Protein 1HCE (pdb70)

Foldseek 3Di:
DAWFFWAQPPQWTFWADDQGIATHRGDDDDQGGWDWAADVPAIWIDRDPFWTWACDPPQRTGIGGDDDAWRRGWHKAADPQKIWIDTPPCWIWAADPVPGIGIGNDDDRRRITGGDHD

Radius of gyration: 12.88 Å; Cα contacts (8 Å, |Δi|>4): 269; chains: 1; bounding box: 33×31×29 Å

Nearest PDB structures (foldseek):
  1hce-assembly1_A  TM=1.009E+00  e=5.342E-20  Dictyostelium discoideum
  8i0w-assembly1_2  TM=7.876E-01  e=1.583E-03  Homo sapiens
  3p53-assembly2_B  TM=7.648E-01  e=7.430E-03  Homo sapiens
  3llp-assembly2_B  TM=7.028E-01  e=4.920E-03  Homo sapiens
  6i0z-assembly1_A  TM=7.212E-01  e=8.236E-03  Homo sapiens

Structure (mmCIF, N/CA/C/O backbone):
data_1HCE
#
_entry.id   1HCE
#
_cell.length_a   1.000
_cell.length_b   1.000
_cell.length_c   1.000
_cell.angle_alpha   90.00
_cell.angle_beta   90.00
_cell.angle_gamma   90.00
#
_symmetry.space_group_name_H-M   'P 1'
#
loop_
_atom_site.group_PDB
_atom_site.id
_atom_site.type_symbol
_atom_site.label_atom_id
_atom_site.label_alt_id
_atom_site.label_comp_id
_atom_site.label_asym_id
_atom_site.label_entity_id
_atom_site.label_seq_id
_atom_site.pdbx_PDB_ins_code
_atom_site.Cartn_x
_atom_site.Cartn_y
_atom_site.Cartn_z
_atom_site.occupancy
_atom_site.B_iso_or_equiv
_atom_site.auth_seq_id
_atom_site.auth_comp_id
_atom_site.auth_asym_id
_atom_site.auth_atom_id
_atom_site.pdbx_PDB_model_num
ATOM 1 N N . MET A 1 1 ? -0.029 6.702 11.257 1.00 1.54 1 MET A N 1
ATOM 2 C CA . MET A 1 1 ? 0.903 7.856 11.268 1.00 1.39 1 MET A CA 1
ATOM 3 C C . MET A 1 1 ? 2.098 7.542 10.384 1.00 1.20 1 MET A C 1
ATOM 4 O O . MET A 1 1 ? 3.112 7.057 10.864 1.00 1.46 1 MET A O 1
ATOM 20 N N . GLY A 1 2 ? 2.022 7.799 9.098 1.00 0.85 2 GLY A N 1
ATOM 21 C CA . GLY A 1 2 ? 3.251 7.483 8.295 1.00 0.72 2 GLY A CA 1
ATOM 22 C C . GLY A 1 2 ? 3.411 8.439 7.148 1.00 0.55 2 GLY A C 1
ATOM 23 O O . GLY A 1 2 ? 2.462 8.898 6.578 1.00 0.53 2 GLY A O 1
ATOM 27 N N . ASN A 1 3 ? 4.628 8.745 6.833 1.00 0.52 3 ASN A N 1
ATOM 28 C CA . ASN A 1 3 ? 4.908 9.705 5.710 1.00 0.47 3 ASN A CA 1
ATOM 29 C C . ASN A 1 3 ? 6.091 9.253 4.904 1.00 0.43 3 ASN A C 1
ATOM 30 O O . ASN A 1 3 ? 7.074 9.949 4.694 1.00 0.49 3 ASN A O 1
ATOM 41 N N . ARG A 1 4 ? 5.981 8.093 4.469 1.00 0.41 4 ARG A N 1
ATOM 42 C CA . ARG A 1 4 ? 7.079 7.504 3.652 1.00 0.47 4 ARG A CA 1
ATOM 43 C C . ARG A 1 4 ? 6.676 6.309 2.781 1.00 0.46 4 ARG A C 1
ATOM 44 O O . ARG A 1 4 ? 6.256 6.501 1.654 1.00 0.53 4 ARG A O 1
ATOM 65 N N . ALA A 1 5 ? 6.856 5.080 3.232 1.00 0.40 5 ALA A N 1
ATOM 66 C CA . ALA A 1 5 ? 6.530 3.945 2.289 1.00 0.40 5 ALA A CA 1
ATOM 67 C C . ALA A 1 5 ? 6.319 2.648 3.062 1.00 0.39 5 ALA A C 1
ATOM 68 O O . ALA A 1 5 ? 6.548 2.574 4.262 1.00 0.42 5 ALA A O 1
ATOM 75 N N . PHE A 1 6 ? 5.893 1.623 2.367 1.00 0.37 6 PHE A N 1
ATOM 76 C CA . PHE A 1 6 ? 5.654 0.309 3.009 1.00 0.35 6 PHE A CA 1
ATOM 77 C C . PHE A 1 6 ? 6.624 -0.718 2.476 1.00 0.33 6 PHE A C 1
ATOM 78 O O . PHE A 1 6 ? 6.693 -0.945 1.279 1.00 0.33 6 PHE A O 1
ATOM 95 N N . LYS A 1 7 ? 7.389 -1.347 3.363 1.00 0.35 7 LYS A N 1
ATOM 96 C CA . LYS A 1 7 ? 8.378 -2.359 2.867 1.00 0.34 7 LYS A CA 1
ATOM 97 C C . LYS A 1 7 ? 7.679 -3.647 2.584 1.00 0.29 7 LYS A C 1
ATOM 98 O O . LYS A 1 7 ? 6.993 -4.201 3.424 1.00 0.27 7 LYS A O 1
ATOM 117 N N . SER A 1 8 ? 7.916 -4.160 1.445 1.00 0.34 8 SER A N 1
ATOM 118 C CA . SER A 1 8 ? 7.355 -5.433 1.095 1.00 0.44 8 SER A CA 1
ATOM 119 C C . SER A 1 8 ? 8.519 -6.397 1.015 1.00 0.49 8 SER A C 1
ATOM 120 O O . SER A 1 8 ? 8.856 -6.891 -0.051 1.00 0.65 8 SER A O 1
ATOM 128 N N . HIS A 1 9 ? 9.13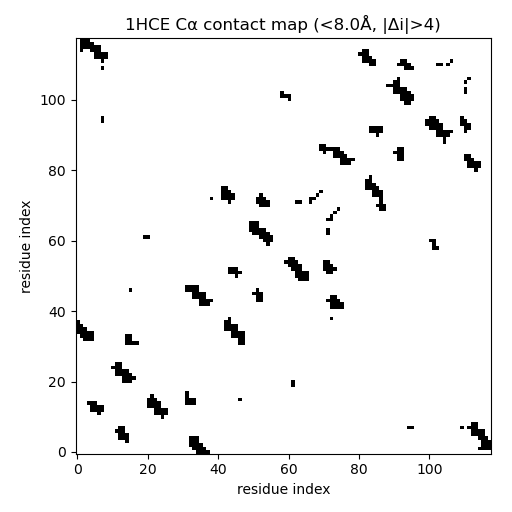8 -6.676 2.140 1.00 0.51 9 HIS A N 1
ATOM 129 C CA . HIS A 1 9 ? 10.271 -7.623 2.135 1.00 0.62 9 HIS A CA 1
ATOM 130 C C . HIS A 1 9 ? 11.442 -7.146 1.279 1.00 0.76 9 HIS A C 1
ATOM 131 O O . HIS A 1 9 ? 11.379 -6.158 0.511 1.00 0.62 9 HIS A O 1
ATOM 145 N N . HIS A 1 10 ? 12.463 -7.975 1.317 1.00 1.26 10 HIS A N 1
ATOM 146 C CA . HIS A 1 10 ? 13.646 -7.830 0.430 1.00 1.80 10 HIS A CA 1
ATOM 147 C C . HIS A 1 10 ? 14.389 -6.500 0.571 1.00 1.03 10 HIS A C 1
ATOM 148 O O . HIS A 1 10 ? 15.600 -6.452 0.445 1.00 1.37 10 HIS A O 1
ATOM 162 N N . GLY A 1 11 ? 13.691 -5.440 0.794 1.00 0.64 11 GLY A N 1
ATOM 163 C CA . GLY A 1 11 ? 14.335 -4.128 0.892 1.00 1.34 11 GLY A CA 1
ATOM 164 C C . GLY A 1 11 ? 13.615 -3.107 -0.009 1.00 1.13 11 GLY A C 1
ATOM 165 O O . GLY A 1 11 ? 14.054 -1.972 -0.075 1.00 1.53 11 GLY A O 1
ATOM 169 N N . HIS A 1 12 ? 12.496 -3.441 -0.681 1.00 0.57 12 HIS A N 1
ATOM 170 C CA . HIS A 1 12 ? 11.828 -2.371 -1.490 1.00 0.43 12 HIS A CA 1
ATOM 171 C C . HIS A 1 12 ? 10.509 -2.052 -0.811 1.00 0.31 12 HIS A C 1
ATOM 172 O O . HIS A 1 12 ? 9.898 -2.906 -0.191 1.00 0.32 12 HIS A O 1
ATOM 186 N N . PHE A 1 13 ? 10.065 -0.827 -0.921 1.00 0.29 13 PHE A N 1
ATOM 187 C CA . PHE A 1 13 ? 8.794 -0.443 -0.287 1.00 0.29 13 PHE A CA 1
ATOM 188 C C . PHE A 1 13 ? 7.833 0.187 -1.350 1.00 0.32 13 PHE A C 1
ATOM 189 O O . PHE A 1 13 ? 8.282 0.998 -2.165 1.00 0.35 13 PHE A O 1
ATOM 206 N N . LEU A 1 14 ? 6.509 -0.150 -1.346 1.00 0.34 14 LEU A N 1
ATOM 207 C CA . LEU A 1 14 ? 5.570 0.452 -2.297 1.00 0.37 14 LEU A CA 1
ATOM 208 C C . LEU A 1 14 ? 5.757 1.966 -2.214 1.00 0.35 14 LEU A C 1
ATOM 209 O O . LEU A 1 14 ? 5.718 2.521 -1.119 1.00 0.38 14 LEU A O 1
ATOM 225 N N . SER A 1 15 ? 5.914 2.649 -3.297 1.00 0.47 15 SER A N 1
ATOM 226 C CA . SER A 1 15 ? 6.032 4.103 -3.222 1.00 0.53 15 SER A CA 1
ATOM 227 C C . SER A 1 15 ? 5.187 4.585 -4.393 1.00 0.71 15 SER A C 1
ATOM 228 O O . SER A 1 15 ? 4.646 3.780 -5.145 1.00 0.81 15 SER A O 1
ATOM 236 N N . ALA A 1 16 ? 5.117 5.836 -4.630 1.00 0.82 16 ALA A N 1
ATOM 237 C CA . ALA A 1 16 ? 4.355 6.274 -5.818 1.00 1.04 16 ALA A CA 1
ATOM 238 C C . ALA A 1 16 ? 5.428 6.780 -6.795 1.00 1.13 16 ALA A C 1
ATOM 239 O O . ALA A 1 16 ? 6.592 6.851 -6.425 1.00 1.21 16 ALA A O 1
ATOM 246 N N . GLU A 1 17 ? 5.115 7.089 -8.024 1.00 1.25 17 GLU A N 1
ATOM 247 C CA . GLU A 1 17 ? 6.200 7.582 -8.938 1.00 1.42 17 GLU A CA 1
ATOM 248 C C . GLU A 1 17 ? 5.546 8.056 -10.261 1.00 1.64 17 GLU A C 1
ATOM 249 O O . GLU A 1 17 ? 4.834 7.290 -10.894 1.00 1.63 17 GLU A O 1
ATOM 261 N N . GLY A 1 18 ? 5.753 9.299 -10.695 1.00 1.93 18 GLY A N 1
ATOM 262 C CA . GLY A 1 18 ? 5.100 9.755 -11.993 1.00 2.21 18 GLY A CA 1
ATOM 263 C C . GLY A 1 18 ? 3.584 9.562 -11.891 1.00 2.17 18 GLY A C 1
ATOM 264 O O . GLY A 1 18 ? 2.954 10.039 -10.965 1.00 2.26 18 GLY A O 1
ATOM 268 N N . GLU A 1 19 ? 3.003 8.85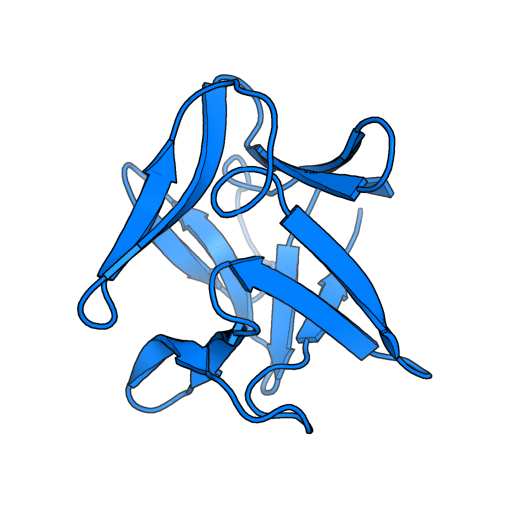9 -12.832 1.00 2.31 19 GLU A N 1
ATOM 269 C CA . GLU A 1 19 ? 1.525 8.614 -12.797 1.00 2.47 19 GLU A CA 1
ATOM 270 C C . GLU A 1 19 ? 1.245 7.143 -12.457 1.00 2.10 19 GLU A C 1
ATOM 271 O O . GLU A 1 19 ? 0.322 6.539 -12.987 1.00 2.32 19 GLU A O 1
ATOM 283 N N . ALA A 1 20 ? 2.026 6.549 -11.583 1.00 1.69 20 ALA A N 1
ATOM 284 C CA . ALA A 1 20 ? 1.778 5.116 -11.247 1.00 1.52 20 ALA A CA 1
ATOM 285 C C . ALA A 1 20 ? 2.467 4.708 -9.941 1.00 1.36 20 ALA A C 1
ATOM 286 O O . ALA A 1 20 ? 3.363 5.379 -9.434 1.00 1.34 20 ALA A O 1
ATOM 293 N N . VAL A 1 21 ? 2.035 3.583 -9.414 1.00 1.28 21 VAL A N 1
ATOM 294 C CA . VAL A 1 21 ? 2.614 3.034 -8.157 1.00 1.12 21 VAL A CA 1
ATOM 295 C C . VAL A 1 21 ? 3.814 2.142 -8.501 1.00 0.94 21 VAL A C 1
ATOM 296 O O . VAL A 1 21 ? 3.768 1.369 -9.441 1.00 0.95 21 VAL A O 1
ATOM 309 N N . LYS A 1 22 ? 4.874 2.233 -7.735 1.00 0.85 22 LYS A N 1
ATOM 310 C CA . LYS A 1 22 ? 6.082 1.387 -7.981 1.00 0.74 22 LYS A CA 1
ATOM 311 C C . LYS A 1 22 ? 6.628 0.921 -6.622 1.00 0.63 22 LYS A C 1
ATOM 312 O O . LYS A 1 22 ? 6.008 1.108 -5.590 1.00 0.67 22 LYS A O 1
ATOM 331 N N . THR A 1 23 ? 7.806 0.359 -6.623 1.00 0.55 23 THR A N 1
ATOM 332 C CA . THR A 1 23 ? 8.465 -0.091 -5.362 1.00 0.49 23 THR A CA 1
ATOM 333 C C . THR A 1 23 ? 9.917 0.347 -5.428 1.00 0.54 23 THR A C 1
ATOM 334 O O . THR A 1 23 ? 10.620 0.050 -6.380 1.00 0.73 23 THR A O 1
ATOM 345 N N . HIS A 1 24 ? 10.378 1.046 -4.435 1.00 0.44 24 HIS A N 1
ATOM 346 C CA . HIS A 1 24 ? 11.811 1.492 -4.469 1.00 0.52 24 HIS A CA 1
ATOM 347 C C . HIS A 1 24 ? 12.472 1.130 -3.145 1.00 0.50 24 HIS A C 1
ATOM 348 O O . HIS A 1 24 ? 11.832 0.621 -2.246 1.00 0.58 24 HIS A O 1
ATOM 362 N N . HIS A 1 25 ? 13.731 1.447 -2.989 1.00 0.65 25 HIS A N 1
ATOM 363 C CA . HIS A 1 25 ? 14.392 1.204 -1.676 1.00 0.69 25 HIS A CA 1
ATOM 364 C C . HIS A 1 25 ? 13.891 2.393 -0.811 1.00 1.06 25 HIS A C 1
ATOM 365 O O . HIS A 1 25 ? 12.745 2.460 -0.411 1.00 2.05 25 HIS A O 1
ATOM 379 N N . GLY A 1 26 ? 14.734 3.387 -0.676 1.00 1.04 26 GLY A N 1
ATOM 380 C CA . GLY A 1 26 ? 14.416 4.689 -0.007 1.00 1.43 26 GLY A CA 1
ATOM 381 C C . GLY A 1 26 ? 15.127 5.629 -0.966 1.00 1.60 26 GLY A C 1
ATOM 382 O O . GLY A 1 26 ? 14.644 5.896 -2.045 1.00 2.38 26 GLY A O 1
ATOM 386 N N . HIS A 1 27 ? 16.351 5.944 -0.662 1.00 1.82 27 HIS A N 1
ATOM 387 C CA . HIS A 1 27 ? 17.219 6.645 -1.642 1.00 2.52 27 HIS A CA 1
ATOM 388 C C . HIS A 1 27 ? 17.021 8.147 -1.930 1.00 2.31 27 HIS A C 1
ATOM 389 O O . HIS A 1 27 ? 16.959 8.979 -1.045 1.00 2.64 27 HIS A O 1
ATOM 403 N N . HIS A 1 28 ? 17.069 8.467 -3.221 1.00 2.43 28 HIS A N 1
ATOM 404 C CA . HIS A 1 28 ? 17.071 9.817 -3.710 1.00 2.61 28 HIS A CA 1
ATOM 405 C C . HIS A 1 28 ? 15.732 10.344 -3.825 1.00 2.28 28 HIS A C 1
ATOM 406 O O . HIS A 1 28 ? 14.718 9.666 -3.848 1.00 2.51 28 HIS A O 1
ATOM 420 N N . ASP A 1 29 ? 15.780 11.567 -4.022 1.00 2.34 29 ASP A N 1
ATOM 421 C CA . ASP A 1 29 ? 14.632 12.315 -4.286 1.00 2.41 29 ASP A CA 1
ATOM 422 C C . ASP A 1 29 ? 13.545 12.219 -3.247 1.00 2.13 29 ASP A C 1
ATOM 423 O O . ASP A 1 29 ? 13.646 12.860 -2.205 1.00 2.75 29 ASP A O 1
ATOM 432 N N . HIS A 1 30 ? 12.395 11.723 -3.649 1.00 1.96 30 HIS A N 1
ATOM 433 C CA . HIS A 1 30 ? 11.270 12.063 -2.820 1.00 2.34 30 HIS A CA 1
ATOM 434 C C . HIS A 1 30 ? 9.886 11.847 -3.455 1.00 1.98 30 HIS A C 1
ATOM 435 O O . HIS A 1 30 ? 9.708 11.240 -4.481 1.00 2.39 30 HIS A O 1
ATOM 449 N N . HIS A 1 31 ? 9.102 12.827 -2.986 1.00 1.97 31 HIS A N 1
ATOM 450 C CA . HIS A 1 31 ? 7.892 13.343 -3.636 1.00 2.17 31 HIS A CA 1
ATOM 451 C C . HIS A 1 31 ? 6.896 12.439 -4.182 1.00 1.87 31 HIS A C 1
ATOM 452 O O . HIS A 1 31 ? 6.136 12.794 -5.081 1.00 2.62 31 HIS A O 1
ATOM 466 N N . THR A 1 32 ? 6.847 11.342 -3.660 1.00 1.42 32 THR A N 1
ATOM 467 C CA . THR A 1 32 ? 5.860 10.402 -4.096 1.00 1.43 32 THR A CA 1
ATOM 468 C C . THR A 1 32 ? 5.821 9.390 -3.011 1.00 1.18 32 THR A C 1
ATOM 469 O O . THR A 1 32 ? 5.681 8.188 -3.211 1.00 1.52 32 THR A O 1
ATOM 480 N N . HIS A 1 33 ? 5.953 9.939 -1.816 1.00 0.96 33 HIS A N 1
ATOM 481 C CA . HIS A 1 33 ? 5.952 9.205 -0.596 1.00 0.88 33 HIS A CA 1
ATOM 482 C C . HIS A 1 33 ? 4.521 8.875 -0.261 1.00 0.71 33 HIS A C 1
ATOM 483 O O . HIS A 1 33 ? 3.634 9.066 -1.072 1.00 0.82 33 HIS A O 1
ATOM 497 N N . PHE A 1 34 ? 4.289 8.285 0.847 1.00 0.54 34 PHE A N 1
ATOM 498 C CA . PHE A 1 34 ? 2.956 7.823 1.101 1.00 0.47 34 PHE A CA 1
ATOM 499 C C . PHE A 1 34 ? 2.630 8.062 2.577 1.00 0.37 34 PHE A C 1
ATOM 500 O O . PHE A 1 34 ? 3.427 7.863 3.488 1.00 0.38 34 PHE A O 1
ATOM 517 N N . HIS A 1 35 ? 1.469 8.555 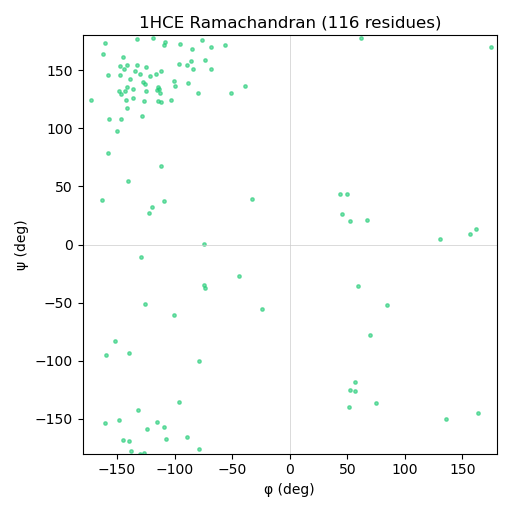2.760 1.00 0.46 35 HIS A N 1
ATOM 518 C CA . HIS A 1 35 ? 0.984 8.964 4.143 1.00 0.51 35 HIS A CA 1
ATOM 519 C C . HIS A 1 35 ? -0.153 8.077 4.625 1.00 0.50 35 HIS A C 1
ATOM 520 O O . HIS A 1 35 ? -1.174 7.927 3.958 1.00 0.60 35 HIS A O 1
ATOM 534 N N . VAL A 1 36 ? 0.018 7.584 5.864 1.00 0.44 36 VAL A N 1
ATOM 535 C CA . VAL A 1 36 ? -1.050 6.776 6.532 1.00 0.46 36 VAL A CA 1
ATOM 536 C C . VAL A 1 36 ? -1.683 7.728 7.421 1.00 0.54 36 VAL A C 1
ATOM 537 O O . VAL A 1 36 ? -0.984 8.515 8.088 1.00 0.65 36 VAL A O 1
ATOM 550 N N . GLU A 1 37 ? -2.990 7.659 7.526 1.00 0.57 37 GLU A N 1
ATOM 551 C CA . GLU A 1 37 ? -3.692 8.555 8.477 1.00 0.77 37 GLU A CA 1
ATOM 552 C C . GLU A 1 37 ? -5.074 7.910 8.809 1.00 0.66 37 GLU A C 1
ATOM 553 O O . GLU A 1 37 ? -5.626 7.217 7.975 1.00 0.55 37 GLU A O 1
ATOM 565 N N . ASN A 1 38 ? -5.611 8.045 10.032 1.00 0.75 38 ASN A N 1
ATOM 566 C CA . ASN A 1 38 ? -6.891 7.361 10.375 1.00 0.68 38 ASN A CA 1
ATOM 567 C C . ASN A 1 38 ? -8.117 8.009 9.730 1.00 0.67 38 ASN A C 1
ATOM 568 O O . ASN A 1 38 ? -8.121 9.169 9.372 1.00 0.78 38 ASN A O 1
ATOM 579 N N . HIS A 1 39 ? -9.171 7.228 9.633 1.00 0.58 39 HIS A N 1
ATOM 580 C CA . HIS A 1 39 ? -10.461 7.688 9.050 1.00 0.63 39 HIS A CA 1
ATOM 581 C C . HIS A 1 39 ? -11.614 6.910 9.716 1.00 0.62 39 HIS A C 1
ATOM 582 O O . HIS A 1 39 ? -11.910 5.781 9.363 1.00 0.61 39 HIS A O 1
ATOM 596 N N . GLY A 1 40 ? -12.239 7.519 10.701 1.00 0.84 40 GLY A N 1
ATOM 597 C CA . GLY A 1 40 ? -13.360 6.860 11.448 1.00 0.94 40 GLY A CA 1
ATOM 598 C C . GLY A 1 40 ? -12.925 5.471 11.954 1.00 1.07 40 GLY A C 1
ATOM 599 O O . GLY A 1 40 ? -11.930 5.324 12.650 1.00 1.98 40 GLY A O 1
ATOM 603 N N . GLY A 1 41 ? -13.694 4.456 11.608 1.00 0.89 41 GLY A N 1
ATOM 604 C CA . GLY A 1 41 ? -13.394 3.045 12.038 1.00 1.18 41 GLY A CA 1
ATOM 605 C C . GLY A 1 41 ? -12.200 2.399 11.278 1.00 0.92 41 GLY A C 1
ATOM 606 O O . GLY A 1 41 ? -11.891 1.253 11.530 1.00 0.98 41 GLY A O 1
ATOM 610 N N . LYS A 1 42 ? -11.528 3.081 10.346 1.00 0.71 42 LYS A N 1
ATOM 611 C CA . LYS A 1 42 ? -10.441 2.471 9.619 1.00 0.50 42 LYS A CA 1
ATOM 612 C C . LYS A 1 42 ? -9.343 3.508 9.329 1.00 0.47 42 LYS A C 1
ATOM 613 O O . LYS A 1 42 ? -9.317 4.602 9.886 1.00 0.60 42 LYS A O 1
ATOM 632 N N . VAL A 1 43 ? -8.440 3.130 8.481 1.00 0.36 43 VAL A N 1
ATOM 633 C CA . VAL A 1 43 ? -7.297 4.004 8.111 1.00 0.38 43 VAL A CA 1
ATOM 634 C C . VAL A 1 43 ? -7.245 4.199 6.622 1.00 0.38 43 VAL A C 1
ATOM 635 O O . VAL A 1 43 ? -7.601 3.364 5.808 1.00 0.48 43 VAL A O 1
ATOM 648 N N . ALA A 1 44 ? -6.722 5.274 6.290 1.00 0.40 44 ALA A N 1
ATOM 649 C CA . ALA A 1 44 ? -6.550 5.630 4.852 1.00 0.43 44 ALA A CA 1
ATOM 650 C C . ALA A 1 44 ? -5.063 5.757 4.428 1.00 0.45 44 ALA A C 1
ATOM 651 O O . ALA A 1 44 ? -4.210 6.267 5.159 1.00 0.48 44 ALA A O 1
ATOM 658 N N . LEU A 1 45 ? -4.845 5.375 3.165 1.00 0.47 45 LEU A N 1
ATOM 659 C CA . LEU A 1 45 ? -3.548 5.496 2.424 1.00 0.54 45 LEU A CA 1
ATOM 660 C C . LEU A 1 45 ? -3.791 6.684 1.519 1.00 0.58 45 LEU A C 1
ATOM 661 O O . LEU A 1 45 ? -4.805 6.791 0.861 1.00 0.71 45 LEU A O 1
ATOM 677 N N . LYS A 1 46 ? -2.947 7.636 1.617 1.00 0.56 46 LYS A N 1
ATOM 678 C CA . LYS A 1 46 ? -3.103 8.917 0.922 1.00 0.71 46 LYS A CA 1
ATOM 679 C C . LYS A 1 46 ? -1.806 9.506 0.377 1.00 0.66 46 LYS A C 1
ATOM 680 O O . LYS A 1 46 ? -0.971 9.918 1.171 1.00 0.99 46 LYS A O 1
ATOM 699 N N . THR A 1 47 ? -1.631 9.687 -0.917 1.00 0.86 47 THR A N 1
ATOM 700 C CA . THR A 1 47 ? -0.403 10.432 -1.291 1.00 1.35 47 THR A CA 1
ATOM 701 C C . THR A 1 47 ? -0.766 11.908 -1.179 1.00 1.81 47 THR A C 1
ATOM 702 O O . THR A 1 47 ? -1.906 12.310 -1.294 1.00 2.32 47 THR A O 1
ATOM 713 N N . HIS A 1 48 ? 0.229 12.649 -0.892 1.00 2.25 48 HIS A N 1
ATOM 714 C CA . HIS A 1 48 ? 0.189 14.139 -0.657 1.00 2.89 48 HIS A CA 1
ATOM 715 C C . HIS A 1 48 ? -0.874 15.026 -1.475 1.00 3.08 48 HIS A C 1
ATOM 716 O O . HIS A 1 48 ? -0.566 16.139 -1.775 1.00 3.58 48 HIS A O 1
ATOM 730 N N . CYS A 1 49 ? -2.139 14.665 -1.754 1.00 3.08 49 CYS A N 1
ATOM 731 C CA . CYS A 1 49 ? -3.052 15.715 -2.440 1.00 3.44 49 CYS A CA 1
ATOM 732 C C . CYS A 1 49 ? -4.246 15.194 -3.236 1.00 2.99 49 CYS A C 1
ATOM 733 O O . CYS A 1 49 ? -4.885 15.984 -3.916 1.00 3.30 49 CYS A O 1
ATOM 741 N N . GLY A 1 50 ? -4.601 13.960 -3.211 1.00 2.64 50 GLY A N 1
ATOM 742 C CA . GLY A 1 50 ? -5.796 13.616 -4.047 1.00 2.67 50 GLY A CA 1
ATOM 743 C C . GLY A 1 50 ? -5.886 12.161 -4.322 1.00 1.81 50 GLY A C 1
ATOM 744 O O . GLY A 1 50 ? -6.559 11.775 -5.265 1.00 2.32 50 GLY A O 1
ATOM 748 N N . LYS A 1 51 ? -5.143 11.344 -3.649 1.00 0.95 51 LYS A N 1
ATOM 749 C CA . LYS A 1 51 ? -5.141 10.007 -4.117 1.00 0.81 51 LYS A CA 1
ATOM 750 C C . LYS A 1 51 ? -5.083 8.996 -2.947 1.00 0.59 51 LYS A C 1
ATOM 751 O O . LYS A 1 51 ? -4.340 9.145 -1.997 1.00 0.90 51 LYS A O 1
ATOM 770 N N . TYR A 1 52 ? -5.968 8.010 -3.016 1.00 0.49 52 TYR A N 1
ATOM 771 C CA . TYR A 1 52 ? -6.148 6.961 -1.937 1.00 0.36 52 TYR A CA 1
ATOM 772 C C . TYR A 1 52 ? -5.997 5.551 -2.544 1.00 0.27 52 TYR A C 1
ATOM 773 O O . TYR A 1 52 ? -6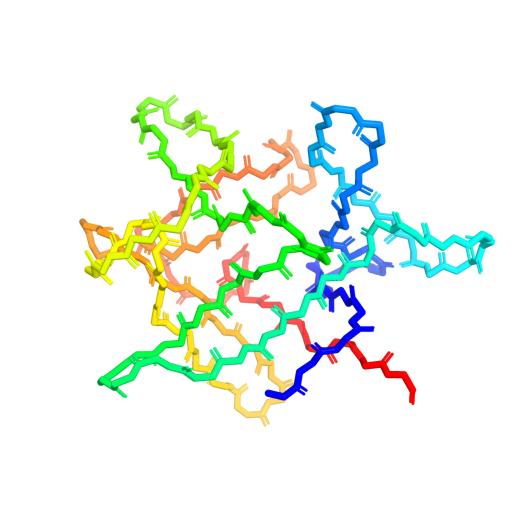.581 5.278 -3.580 1.00 0.29 52 TYR A O 1
ATOM 791 N N . LEU A 1 53 ? -5.213 4.662 -1.931 1.00 0.25 53 LEU A N 1
ATOM 792 C CA . LEU A 1 53 ? -5.065 3.281 -2.506 1.00 0.22 53 LEU A CA 1
ATOM 793 C C . LEU A 1 53 ? -6.372 2.790 -3.033 1.00 0.24 53 LEU A C 1
ATOM 794 O O . LEU A 1 53 ? -7.404 2.967 -2.411 1.00 0.25 53 LEU A O 1
ATOM 810 N N . SER A 1 54 ? -6.369 2.190 -4.185 1.00 0.27 54 SER A N 1
ATOM 811 C CA . SER A 1 54 ? -7.639 1.702 -4.738 1.00 0.33 54 SER A CA 1
ATOM 812 C C . SER A 1 54 ? -7.387 0.403 -5.466 1.00 0.39 54 SER A C 1
ATOM 813 O O . SER A 1 54 ? -6.312 0.166 -6.003 1.00 0.41 54 SER A O 1
ATOM 821 N N . ILE A 1 55 ? -8.371 -0.436 -5.506 1.00 0.45 55 ILE A N 1
ATOM 822 C CA . ILE A 1 55 ? -8.203 -1.713 -6.207 1.00 0.55 55 ILE A CA 1
ATOM 823 C C . ILE A 1 55 ? -9.344 -1.880 -7.197 1.00 0.74 55 ILE A C 1
ATOM 824 O O . ILE A 1 55 ? -10.491 -1.610 -6.882 1.00 0.90 55 ILE A O 1
ATOM 840 N N . GLY A 1 56 ? -9.060 -2.386 -8.360 1.00 0.80 56 GLY A N 1
ATOM 841 C CA . GLY A 1 56 ? -10.143 -2.654 -9.325 1.00 0.99 56 GLY A CA 1
ATOM 842 C C . GLY A 1 56 ? -10.450 -4.161 -9.107 1.00 1.05 56 GLY A C 1
ATOM 843 O O . GLY A 1 56 ? -10.470 -4.592 -7.964 1.00 1.50 56 GLY A O 1
ATOM 847 N N . ASP A 1 57 ? -10.626 -4.996 -10.111 1.00 1.59 57 ASP A N 1
ATOM 848 C CA . ASP A 1 57 ? -10.827 -6.444 -9.835 1.00 1.63 57 ASP A CA 1
ATOM 849 C C . ASP A 1 57 ? -9.741 -7.125 -10.645 1.00 1.63 57 ASP A C 1
ATOM 850 O O . ASP A 1 57 ? -8.796 -6.474 -11.080 1.00 1.57 57 ASP A O 1
ATOM 859 N N . HIS A 1 58 ? -9.896 -8.379 -10.949 1.00 1.88 58 HIS A N 1
ATOM 860 C CA . HIS A 1 58 ? -8.918 -9.018 -11.866 1.00 2.12 58 HIS A CA 1
ATOM 861 C C . HIS A 1 58 ? -7.450 -8.645 -11.538 1.00 1.92 58 HIS A C 1
ATOM 862 O O . HIS A 1 58 ? -6.677 -8.358 -12.436 1.00 2.50 58 HIS A O 1
ATOM 876 N N . LYS A 1 59 ? -7.055 -8.642 -10.287 1.00 1.63 59 LYS A N 1
ATOM 877 C CA . LYS A 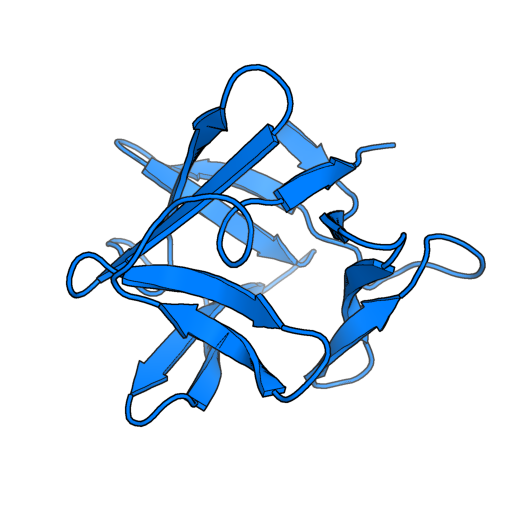1 59 ? -5.635 -8.283 -9.931 1.00 1.46 59 LYS A CA 1
ATOM 878 C C . LYS A 1 59 ? -5.209 -6.969 -10.605 1.00 1.23 59 LYS A C 1
ATOM 879 O O . LYS A 1 59 ? -4.094 -6.835 -11.088 1.00 1.22 59 LYS A O 1
ATOM 898 N N . GLN A 1 60 ? -6.063 -5.986 -10.595 1.00 1.13 60 GLN A N 1
ATOM 899 C CA . GLN A 1 60 ? -5.693 -4.670 -11.177 1.00 1.01 60 GLN A CA 1
ATOM 900 C C . GLN A 1 60 ? -5.690 -3.724 -10.038 1.00 0.83 60 GLN A C 1
ATOM 901 O O . GLN A 1 60 ? -6.545 -3.758 -9.165 1.00 0.82 60 GLN A O 1
ATOM 915 N N . VAL A 1 61 ? -4.674 -2.964 -9.971 1.00 0.76 61 VAL A N 1
ATOM 916 C CA . VAL A 1 61 ? -4.535 -2.118 -8.801 1.00 0.63 61 VAL A CA 1
ATOM 917 C C . VAL A 1 61 ? -4.110 -0.697 -9.148 1.00 0.59 61 VAL A C 1
ATOM 918 O O . VAL A 1 61 ? -3.262 -0.454 -9.997 1.00 0.68 61 VAL A O 1
ATOM 931 N N . TYR A 1 62 ? -4.800 0.248 -8.528 1.00 0.50 62 TYR A N 1
ATOM 932 C CA . TYR A 1 62 ? -4.555 1.699 -8.841 1.00 0.54 62 TYR A CA 1
ATOM 933 C C . TYR A 1 62 ? -4.788 2.603 -7.613 1.00 0.46 62 TYR A C 1
ATOM 934 O O . TYR A 1 62 ? -4.566 2.207 -6.480 1.00 0.44 62 TYR A O 1
ATOM 952 N N . LEU A 1 63 ? -5.182 3.840 -7.854 1.00 0.46 63 LEU A N 1
ATOM 953 C CA . LEU A 1 63 ? -5.395 4.831 -6.747 1.00 0.44 63 LEU A CA 1
ATOM 954 C C . LEU A 1 63 ? -6.551 5.790 -7.115 1.00 0.51 63 LEU A C 1
ATOM 955 O O . LEU A 1 63 ? -6.590 6.343 -8.201 1.00 0.68 63 LEU A O 1
ATOM 971 N N . SER A 1 64 ? -7.510 5.959 -6.223 1.00 0.48 64 SER A N 1
ATOM 972 C CA . SER A 1 64 ? -8.693 6.837 -6.510 1.00 0.60 64 SER A CA 1
ATOM 973 C C . SER A 1 64 ? -8.649 8.153 -5.713 1.00 0.63 64 SER A C 1
ATOM 974 O O . SER A 1 64 ? -7.642 8.535 -5.150 1.00 0.67 64 SER A O 1
ATOM 982 N N . HIS A 1 65 ? -9.764 8.848 -5.707 1.00 0.79 65 HIS A N 1
ATOM 983 C CA . HIS A 1 65 ? -9.884 10.165 -5.014 1.00 0.88 65 HIS A CA 1
ATOM 984 C C . HIS A 1 65 ? -10.324 10.001 -3.551 1.00 0.94 65 HIS A C 1
ATOM 985 O O . HIS A 1 65 ? -10.325 8.921 -2.985 1.00 0.98 65 HIS A O 1
ATOM 999 N N . HIS A 1 66 ? -10.738 11.104 -2.974 1.00 1.23 66 HIS A N 1
ATOM 1000 C CA . HIS A 1 66 ? -11.253 11.131 -1.576 1.00 1.38 66 HIS A CA 1
ATOM 1001 C C . HIS A 1 66 ? -12.581 10.373 -1.557 1.00 1.15 66 HIS A C 1
ATOM 1002 O O . HIS A 1 66 ? -13.273 10.296 -2.559 1.00 1.28 66 HIS A O 1
ATOM 1016 N N . LEU A 1 67 ? -12.917 9.782 -0.439 1.00 1.15 67 LEU A N 1
ATOM 1017 C CA . LEU A 1 67 ? -14.156 8.982 -0.338 1.00 1.14 67 LEU A CA 1
ATOM 1018 C C . LEU A 1 67 ? -14.244 8.290 1.029 1.00 1.42 67 LEU A C 1
ATOM 1019 O O . LEU A 1 67 ? -13.290 8.260 1.790 1.00 2.07 67 LEU A O 1
ATOM 1035 N N . HIS A 1 68 ? -15.385 7.710 1.321 1.00 1.49 68 HIS A N 1
ATOM 1036 C CA . HIS A 1 68 ? -15.573 6.984 2.600 1.00 1.82 68 HIS A CA 1
ATOM 1037 C C . HIS A 1 68 ? -15.952 5.541 2.299 1.00 1.56 68 HIS A C 1
ATOM 1038 O O . HIS A 1 68 ? -16.650 5.249 1.340 1.00 2.01 68 HIS A O 1
ATOM 1052 N N . GLY A 1 69 ? -15.489 4.645 3.113 1.00 1.25 69 GLY A N 1
ATOM 1053 C CA . GLY A 1 69 ? -15.779 3.238 2.921 1.00 1.03 69 GLY A CA 1
ATOM 1054 C C . GLY A 1 69 ? -14.513 2.444 3.113 1.00 0.98 69 GLY A C 1
ATOM 1055 O O . GLY A 1 69 ? -13.611 2.826 3.845 1.00 1.70 69 GLY A O 1
ATOM 1059 N N . ASP A 1 70 ? -14.482 1.365 2.409 1.00 0.68 70 ASP A N 1
ATOM 1060 C CA . ASP A 1 70 ? -13.325 0.431 2.404 1.00 0.53 70 ASP A CA 1
ATOM 1061 C C . ASP A 1 70 ? -12.900 0.231 0.911 1.00 0.49 70 ASP A C 1
ATOM 1062 O O . ASP A 1 70 ? -13.542 0.839 0.022 1.00 0.62 70 ASP A O 1
ATOM 1071 N N . HIS A 1 71 ? -11.855 -0.593 0.538 1.00 0.42 71 HIS A N 1
ATOM 1072 C CA . HIS A 1 71 ? -11.478 -0.807 -0.957 1.00 0.50 71 HIS A CA 1
ATOM 1073 C C . HIS A 1 71 ? -10.554 0.369 -1.325 1.00 0.48 71 HIS A C 1
ATOM 1074 O O . HIS A 1 71 ? -9.464 0.183 -1.886 1.00 0.54 71 HIS A O 1
ATOM 1088 N N . SER A 1 72 ? -11.029 1.539 -1.030 1.00 0.47 72 SER A N 1
ATOM 1089 C CA . SER A 1 72 ? -10.321 2.767 -1.399 1.00 0.51 72 SER A CA 1
ATOM 1090 C C . SER A 1 72 ? -9.626 3.194 -0.152 1.00 0.52 72 SER A C 1
ATOM 1091 O O . SER A 1 72 ? -8.420 3.178 -0.046 1.00 0.61 72 SER A O 1
ATOM 1099 N N . LEU A 1 73 ? -10.395 3.461 0.862 1.00 0.53 73 LEU A N 1
ATOM 1100 C CA . LEU A 1 73 ? -9.832 3.725 2.171 1.00 0.56 73 LEU A CA 1
ATOM 1101 C C . LEU A 1 73 ? -9.711 2.322 2.673 1.00 0.34 73 LEU A C 1
ATOM 1102 O O . LEU A 1 73 ? -10.244 1.369 2.114 1.00 0.40 73 LEU A O 1
ATOM 1118 N N . PHE A 1 74 ? -8.889 2.178 3.562 1.00 0.36 74 PHE A N 1
ATOM 1119 C CA . PHE A 1 74 ? -8.525 0.749 3.981 1.00 0.25 74 PHE A CA 1
ATOM 1120 C C . PHE A 1 74 ? -8.526 0.484 5.487 1.00 0.25 74 PHE A C 1
ATOM 1121 O O . PHE A 1 74 ? -8.693 1.354 6.312 1.00 0.26 74 PHE A O 1
ATOM 1138 N N . HIS A 1 75 ? -8.271 -0.760 5.808 1.00 0.29 75 HIS A N 1
ATOM 1139 C CA . HIS A 1 75 ? -8.140 -1.236 7.205 1.00 0.36 75 HIS A CA 1
ATOM 1140 C C . HIS A 1 75 ? -6.835 -1.970 7.222 1.00 0.36 75 HIS A C 1
ATOM 1141 O O . HIS A 1 75 ? -6.639 -2.966 6.550 1.00 0.46 75 HIS A O 1
ATOM 1155 N N . LEU A 1 76 ? -5.934 -1.409 7.872 1.00 0.37 76 LEU A N 1
ATOM 1156 C CA . LEU A 1 76 ? -4.596 -1.893 7.886 1.00 0.47 76 LEU A CA 1
ATOM 1157 C C . LEU A 1 76 ? -4.196 -1.982 9.369 1.00 0.62 76 LEU A C 1
ATOM 1158 O O . LEU A 1 76 ? -4.750 -1.311 10.229 1.00 0.87 76 LEU A O 1
ATOM 1174 N N . GLU A 1 77 ? -3.387 -2.949 9.681 1.00 0.57 77 GLU A N 1
ATOM 1175 C CA . GLU A 1 77 ? -3.093 -3.257 11.120 1.00 0.82 77 GLU A CA 1
ATOM 1176 C C . GLU A 1 77 ? -1.656 -3.782 11.286 1.00 0.66 77 GLU A C 1
ATOM 1177 O O . GLU A 1 77 ? -1.068 -4.313 10.364 1.00 0.60 77 GLU A O 1
ATOM 1189 N N . HIS A 1 78 ? -1.085 -3.599 12.458 1.00 0.62 78 HIS A N 1
ATOM 1190 C CA . HIS A 1 78 ? 0.328 -4.040 12.709 1.00 0.51 78 HIS A CA 1
ATOM 1191 C C . HIS A 1 78 ? 0.402 -5.550 12.899 1.00 0.49 78 HIS A C 1
ATOM 1192 O O . HIS A 1 78 ? -0.598 -6.249 12.870 1.00 0.56 78 HIS A O 1
ATOM 1206 N N . HIS A 1 79 ? 1.597 -6.064 13.043 1.00 0.45 79 HIS A N 1
ATOM 1207 C CA . HIS A 1 79 ? 1.750 -7.538 13.178 1.00 0.53 79 HIS A CA 1
ATOM 1208 C C . HIS A 1 79 ? 3.078 -7.907 13.856 1.00 0.57 79 HIS A C 1
ATOM 1209 O O . HIS A 1 79 ? 4.025 -8.299 13.195 1.00 0.58 79 HIS A O 1
ATOM 1223 N N . GLY A 1 80 ? 3.156 -7.790 15.167 1.00 0.64 80 GLY A N 1
ATOM 1224 C CA . GLY A 1 80 ? 4.428 -8.121 15.882 1.00 0.72 80 GLY A CA 1
ATOM 1225 C C . GLY A 1 80 ? 5.446 -7.049 15.525 1.00 0.67 80 GLY A C 1
ATOM 1226 O O . GLY A 1 80 ? 5.674 -6.105 16.264 1.00 1.08 80 GLY A O 1
ATOM 1230 N N . GLY A 1 81 ? 5.991 -7.164 14.350 1.00 0.56 81 GLY A N 1
ATOM 1231 C CA . GLY A 1 81 ? 6.952 -6.164 13.844 1.00 0.53 81 GLY A CA 1
ATOM 1232 C C . GLY A 1 81 ? 6.504 -5.733 12.457 1.00 0.48 81 GLY A C 1
ATOM 1233 O O . GLY A 1 81 ? 7.048 -4.818 11.907 1.00 0.53 81 GLY A O 1
ATOM 1237 N N . LYS A 1 82 ? 5.548 -6.397 11.851 1.00 0.41 82 LYS A N 1
ATOM 1238 C CA . LYS A 1 82 ? 5.208 -6.036 10.505 1.00 0.37 82 LYS A CA 1
ATOM 1239 C C . LYS A 1 82 ? 3.862 -5.350 10.420 1.00 0.31 82 LYS A C 1
ATOM 1240 O O . LYS A 1 82 ? 3.409 -4.675 11.347 1.00 0.34 82 LYS A O 1
ATOM 1259 N N . VAL A 1 83 ? 3.298 -5.430 9.255 1.00 0.30 83 VAL A N 1
ATOM 1260 C CA . VAL A 1 83 ? 2.048 -4.716 8.953 1.00 0.31 83 VAL A CA 1
ATOM 1261 C C . VAL A 1 83 ? 1.184 -5.579 8.003 1.00 0.31 83 VAL A C 1
ATOM 1262 O O . VAL A 1 83 ? 1.677 -6.410 7.243 1.00 0.33 83 VAL A O 1
ATOM 1275 N N . SER A 1 84 ? -0.081 -5.247 7.958 1.00 0.30 84 SER A N 1
ATOM 1276 C CA . SER A 1 84 ? -0.989 -5.876 6.970 1.00 0.27 84 SER A CA 1
ATOM 1277 C C . SER A 1 84 ? -2.081 -4.880 6.570 1.00 0.25 84 SER A C 1
ATOM 1278 O O . SER A 1 84 ? -2.706 -4.240 7.394 1.00 0.33 84 SER A O 1
ATOM 1286 N N . ILE A 1 85 ? -2.288 -4.769 5.298 1.00 0.19 85 ILE A N 1
ATOM 1287 C CA . ILE A 1 85 ? -3.309 -3.838 4.769 1.00 0.20 85 ILE A CA 1
ATOM 1288 C C . ILE A 1 85 ? -4.420 -4.631 4.133 1.00 0.22 85 ILE A C 1
ATOM 1289 O O . ILE A 1 85 ? -4.188 -5.581 3.405 1.00 0.37 85 ILE A O 1
ATOM 1305 N N . LYS A 1 86 ? -5.626 -4.282 4.440 1.00 0.22 86 LYS A N 1
ATOM 1306 C CA . LYS A 1 86 ? -6.757 -5.058 3.898 1.00 0.22 86 LYS A CA 1
ATOM 1307 C C . LYS A 1 86 ? -7.894 -4.174 3.456 1.00 0.28 86 LYS A C 1
ATOM 1308 O O . LYS A 1 86 ? -8.247 -3.197 4.106 1.00 0.34 86 LYS A O 1
ATOM 1327 N N . GLY A 1 87 ? -8.500 -4.563 2.385 1.00 0.33 87 GLY A N 1
ATOM 1328 C CA . GLY A 1 87 ? -9.679 -3.814 1.899 1.00 0.51 87 GLY A CA 1
ATOM 1329 C C . GLY A 1 87 ? -10.849 -4.788 1.580 1.00 0.48 87 GLY A C 1
ATOM 1330 O O . GLY A 1 87 ? -11.082 -5.722 2.322 1.00 0.98 87 GLY A O 1
ATOM 1334 N N . HIS A 1 88 ? -11.624 -4.561 0.532 1.00 1.00 88 HIS A N 1
ATOM 1335 C CA . HIS A 1 88 ? -12.813 -5.437 0.232 1.00 1.13 88 HIS A CA 1
ATOM 1336 C C . HIS A 1 88 ? -12.467 -6.941 0.083 1.00 0.68 88 HIS A C 1
ATOM 1337 O O . HIS A 1 88 ? -11.326 -7.343 -0.059 1.00 0.74 88 HIS A O 1
ATOM 1351 N N . HIS A 1 89 ? -13.530 -7.723 0.001 1.00 0.78 89 HIS A N 1
ATOM 1352 C CA . HIS A 1 89 ? -13.492 -9.217 -0.252 1.00 0.69 89 HIS A CA 1
ATOM 1353 C C . HIS A 1 89 ? -12.589 -9.968 0.688 1.00 0.63 89 HIS A C 1
ATOM 1354 O O . HIS A 1 89 ? -12.164 -11.079 0.404 1.00 0.64 89 HIS A O 1
ATOM 1368 N N . HIS A 1 90 ? -12.286 -9.388 1.780 1.00 0.61 90 HIS A N 1
ATOM 1369 C CA . HIS A 1 90 ? -11.400 -10.057 2.744 1.00 0.61 90 HIS A CA 1
ATOM 1370 C C . HIS A 1 90 ? -9.967 -10.188 2.155 1.00 0.53 90 HIS A C 1
ATOM 1371 O O . HIS A 1 90 ? -9.201 -11.007 2.636 1.00 0.63 90 HIS A O 1
ATOM 1385 N N . HIS A 1 91 ? -9.554 -9.388 1.144 1.00 0.45 91 HIS A N 1
ATOM 1386 C CA . HIS A 1 91 ? -8.159 -9.534 0.663 1.00 0.39 91 HIS A CA 1
ATOM 1387 C C . HIS A 1 91 ? -7.264 -8.512 1.337 1.00 0.33 91 HIS A C 1
ATOM 1388 O O . HIS A 1 91 ? -7.684 -7.426 1.745 1.00 0.36 91 HIS A O 1
ATOM 1402 N N . TYR A 1 92 ? -6.005 -8.853 1.391 1.00 0.30 92 TYR A N 1
ATOM 1403 C CA . TYR A 1 92 ? -4.993 -7.980 1.949 1.00 0.23 92 TYR A CA 1
ATOM 1404 C C . TYR A 1 92 ? -4.189 -7.497 0.737 1.00 0.25 92 TYR A C 1
ATOM 1405 O O . TYR A 1 92 ? -4.420 -7.954 -0.385 1.00 0.33 92 TYR A O 1
ATOM 1423 N N . ILE A 1 93 ? -3.263 -6.601 0.913 1.00 0.25 93 ILE A N 1
ATOM 1424 C CA . ILE A 1 93 ? -2.515 -6.111 -0.273 1.00 0.36 93 ILE A CA 1
ATOM 1425 C C . ILE A 1 93 ? -1.335 -7.017 -0.435 1.00 0.36 93 ILE A C 1
ATOM 1426 O O . ILE A 1 93 ? -0.870 -7.661 0.493 1.00 0.47 93 ILE A O 1
ATOM 1442 N N . SER A 1 94 ? -0.878 -7.091 -1.635 1.00 0.34 94 SER A N 1
ATOM 1443 C CA . SER A 1 94 ? 0.245 -7.974 -1.924 1.00 0.34 94 SER A CA 1
ATOM 1444 C C . SER A 1 94 ? 1.302 -7.272 -2.735 1.00 0.40 94 SER A C 1
ATOM 1445 O O . SER A 1 94 ? 1.054 -6.370 -3.513 1.00 0.44 94 SER A O 1
ATOM 1453 N N . ALA A 1 95 ? 2.464 -7.768 -2.575 1.00 0.44 95 ALA A N 1
ATOM 1454 C CA . ALA A 1 95 ? 3.654 -7.294 -3.307 1.00 0.56 95 ALA A CA 1
ATOM 1455 C C . ALA A 1 95 ? 4.483 -8.539 -3.483 1.00 0.70 95 ALA A C 1
ATOM 1456 O O . ALA A 1 95 ? 5.015 -9.061 -2.513 1.00 0.70 95 ALA A O 1
ATOM 1463 N N . ASP A 1 96 ? 4.579 -9.070 -4.672 1.00 0.86 96 ASP A N 1
ATOM 1464 C CA . ASP A 1 96 ? 5.343 -10.302 -4.805 1.00 1.06 96 ASP A CA 1
ATOM 1465 C C . ASP A 1 96 ? 6.379 -10.122 -5.875 1.00 1.39 96 ASP A C 1
ATOM 1466 O O . ASP A 1 96 ? 6.071 -9.837 -7.015 1.00 2.02 96 ASP A O 1
ATOM 1475 N N . HIS A 1 97 ? 7.596 -10.337 -5.484 1.00 1.50 97 HIS A N 1
ATOM 1476 C CA . HIS A 1 97 ? 8.765 -10.278 -6.398 1.00 2.01 97 HIS A CA 1
ATOM 1477 C C . HIS A 1 97 ? 8.342 -10.537 -7.840 1.00 2.14 97 HIS A C 1
ATOM 1478 O O . HIS A 1 97 ? 8.647 -9.810 -8.769 1.00 2.72 97 HIS A O 1
ATOM 1492 N N . HIS A 1 98 ? 7.709 -11.665 -7.977 1.00 1.98 98 HIS A N 1
ATOM 1493 C CA . HIS A 1 98 ? 7.291 -12.214 -9.261 1.00 2.50 98 HIS A CA 1
ATOM 1494 C C . HIS A 1 98 ? 6.103 -11.532 -9.914 1.00 2.75 98 HIS A C 1
ATOM 1495 O O . HIS A 1 98 ? 6.052 -11.444 -11.129 1.00 3.12 98 HIS A O 1
ATOM 1509 N N . GLY A 1 99 ? 5.128 -11.102 -9.166 1.00 2.71 99 GLY A N 1
ATOM 1510 C CA . GLY A 1 99 ? 3.944 -10.507 -9.831 1.00 3.25 99 GLY A CA 1
ATOM 1511 C C . GLY A 1 99 ? 3.701 -9.086 -9.367 1.00 2.47 99 GLY A C 1
ATOM 1512 O O . GLY A 1 99 ? 2.582 -8.635 -9.390 1.00 2.92 99 GLY A O 1
ATOM 1516 N N . HIS A 1 100 ? 4.739 -8.396 -8.948 1.00 1.61 100 HIS A N 1
ATOM 1517 C CA . HIS A 1 100 ? 4.620 -6.981 -8.506 1.00 1.38 100 HIS A CA 1
ATOM 1518 C C . HIS A 1 100 ? 3.499 -6.853 -7.469 1.00 1.05 100 HIS A C 1
ATOM 1519 O O . HIS A 1 100 ? 3.401 -7.668 -6.573 1.00 1.05 100 HIS A O 1
ATOM 1533 N N . VAL A 1 101 ? 2.724 -5.822 -7.520 1.00 0.96 101 VAL A N 1
ATOM 1534 C CA . VAL A 1 101 ? 1.699 -5.590 -6.494 1.00 0.75 101 VAL A CA 1
ATOM 1535 C C . VAL A 1 101 ? 0.309 -6.021 -6.959 1.00 0.56 101 VAL A C 1
ATOM 1536 O O . VAL A 1 101 ? -0.124 -5.745 -8.062 1.00 0.59 101 VAL A O 1
ATOM 1549 N N . SER A 1 102 ? -0.379 -6.681 -6.077 1.00 0.45 102 SER A N 1
ATOM 1550 C CA . SER A 1 102 ? -1.756 -7.165 -6.316 1.00 0.47 102 SER A CA 1
ATOM 1551 C C . SER A 1 102 ? -2.335 -7.413 -4.918 1.00 0.44 102 SER A C 1
ATOM 1552 O O . SER A 1 102 ? -1.895 -6.801 -3.965 1.00 0.47 102 SER A O 1
ATOM 1560 N N . THR A 1 103 ? -3.283 -8.285 -4.763 1.00 0.46 103 THR A N 1
ATOM 1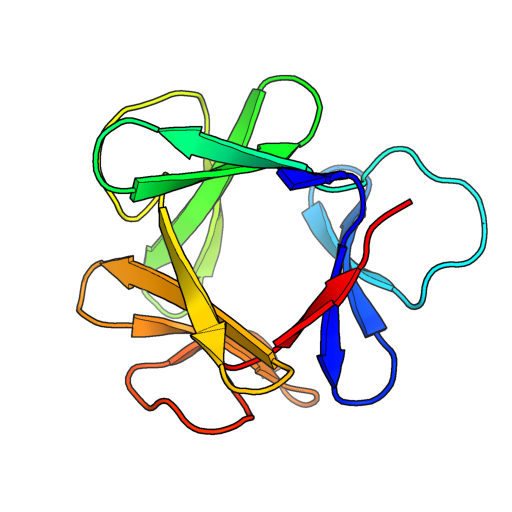561 C CA . THR A 1 103 ? -3.832 -8.559 -3.413 1.00 0.41 103 THR A CA 1
ATOM 1562 C C . THR A 1 103 ? -4.103 -10.012 -3.277 1.00 0.42 103 THR A C 1
ATOM 1563 O O . THR A 1 103 ? -4.324 -10.728 -4.240 1.00 0.51 103 THR A O 1
ATOM 1574 N N . LYS A 1 104 ? -4.079 -10.444 -2.077 1.00 0.38 104 LYS A N 1
ATOM 1575 C CA . LYS A 1 104 ? -4.324 -11.875 -1.840 1.00 0.45 104 LYS A CA 1
ATOM 1576 C C . LYS A 1 104 ? -5.290 -12.127 -0.692 1.00 0.43 104 LYS A C 1
ATOM 1577 O O . LYS A 1 104 ? -5.373 -11.386 0.273 1.00 0.51 104 LYS A O 1
ATOM 1596 N N . GLU A 1 105 ? -6.002 -13.212 -0.819 1.00 0.52 105 GLU A N 1
ATOM 1597 C CA . GLU A 1 105 ? -6.975 -13.653 0.191 1.00 0.63 105 GLU A CA 1
ATOM 1598 C C . GLU A 1 105 ? -6.187 -14.218 1.391 1.00 0.66 105 GLU A C 1
ATOM 1599 O O . GLU A 1 105 ? -6.573 -14.054 2.532 1.00 0.78 105 GLU A O 1
ATOM 1611 N N . HIS A 1 106 ? -5.065 -14.858 1.121 1.00 0.63 106 HIS A N 1
ATOM 1612 C CA . HIS A 1 106 ? -4.198 -15.425 2.210 1.00 0.75 106 HIS A CA 1
ATOM 1613 C C . HIS A 1 106 ? -3.567 -14.299 3.023 1.00 0.68 106 HIS A C 1
ATOM 1614 O O . HIS A 1 106 ? -3.619 -13.135 2.663 1.00 0.66 106 HIS A O 1
ATOM 1628 N N . HIS A 1 107 ? -2.959 -14.656 4.115 1.00 0.73 107 HIS A N 1
ATOM 1629 C CA . HIS A 1 107 ? -2.300 -13.640 4.976 1.00 0.72 107 HIS A CA 1
ATOM 1630 C C . HIS A 1 107 ? -1.192 -14.314 5.842 1.00 0.90 107 HIS A C 1
ATOM 1631 O O . HIS A 1 107 ? -1.456 -15.062 6.764 1.00 1.19 107 HIS A O 1
ATOM 1645 N N . ASP A 1 108 ? 0.068 -14.042 5.506 1.00 0.91 108 ASP A N 1
ATOM 1646 C CA . ASP A 1 108 ? 1.249 -14.619 6.253 1.00 1.21 108 ASP A CA 1
ATOM 1647 C C . ASP A 1 108 ? 2.445 -13.613 6.122 1.00 1.28 108 ASP A C 1
ATOM 1648 O O . ASP A 1 108 ? 2.601 -12.764 6.980 1.00 2.07 108 ASP A O 1
ATOM 1657 N N . HIS A 1 109 ? 3.225 -13.626 5.034 1.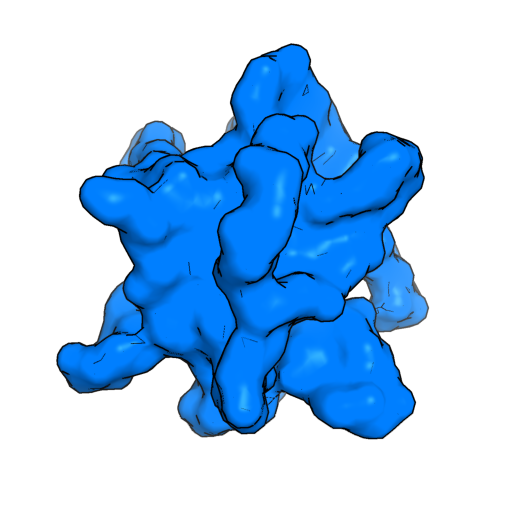00 1.05 109 HIS A N 1
ATOM 1658 C CA . HIS A 1 109 ? 4.318 -12.592 4.839 1.00 1.01 109 HIS A CA 1
ATOM 1659 C C . HIS A 1 109 ? 4.080 -11.946 3.483 1.00 0.93 109 HIS A C 1
ATOM 1660 O O . HIS A 1 109 ? 4.081 -10.741 3.344 1.00 1.01 109 HIS A O 1
ATOM 1674 N N . ASP A 1 110 ? 3.931 -12.783 2.470 1.00 0.89 110 ASP A N 1
ATOM 1675 C CA . ASP A 1 110 ? 3.738 -12.325 1.085 1.00 0.91 110 ASP A CA 1
ATOM 1676 C C . ASP A 1 110 ? 2.731 -11.165 1.034 1.00 0.70 110 ASP A C 1
ATOM 1677 O O . ASP A 1 110 ? 2.789 -10.327 0.155 1.00 0.81 110 ASP A O 1
ATOM 1686 N N . THR A 1 111 ? 1.823 -11.109 1.980 1.00 0.50 111 THR A N 1
ATOM 1687 C CA . THR A 1 111 ? 0.814 -10.008 2.019 1.00 0.40 111 THR A CA 1
ATOM 1688 C C . THR A 1 111 ? 0.978 -9.231 3.354 1.00 0.32 111 THR A C 1
ATOM 1689 O O . THR A 1 111 ? 0.004 -8.737 3.909 1.00 0.39 111 THR A O 1
ATOM 1700 N N . THR A 1 112 ? 2.175 -9.147 3.858 1.00 0.26 112 THR A N 1
ATOM 1701 C CA . THR A 1 112 ? 2.427 -8.465 5.136 1.00 0.26 112 THR A CA 1
ATOM 1702 C C . THR A 1 112 ? 3.792 -7.700 5.001 1.00 0.26 112 THR A C 1
ATOM 1703 O O . THR A 1 112 ? 4.786 -8.247 4.559 1.00 0.31 112 THR A O 1
ATOM 1714 N N . PHE A 1 113 ? 3.762 -6.394 5.244 1.00 0.24 113 PHE A N 1
ATOM 1715 C CA . PHE A 1 113 ? 4.922 -5.474 4.996 1.00 0.25 113 PHE A CA 1
ATOM 1716 C C . PHE A 1 113 ? 5.436 -4.758 6.296 1.00 0.29 113 PHE A C 1
ATOM 1717 O O . PHE A 1 113 ? 4.828 -4.848 7.333 1.00 0.29 113 PHE A O 1
ATOM 1734 N N . GLU A 1 114 ? 6.505 -3.935 6.206 1.00 0.41 114 GLU A N 1
ATOM 1735 C CA . GLU A 1 114 ? 6.950 -3.113 7.335 1.00 0.46 114 GLU A CA 1
ATOM 1736 C C . GLU A 1 114 ? 6.311 -1.773 7.106 1.00 0.43 114 GLU A C 1
ATOM 1737 O O . GLU A 1 114 ? 5.829 -1.437 6.019 1.00 0.39 114 GLU A O 1
ATOM 1749 N N . GLU A 1 115 ? 6.481 -0.984 8.069 1.00 0.48 115 GLU A N 1
ATOM 1750 C CA . GLU A 1 115 ? 6.069 0.417 8.000 1.00 0.48 115 GLU A CA 1
ATOM 1751 C C . GLU A 1 115 ? 7.353 1.331 7.995 1.00 0.50 115 GLU A C 1
ATOM 1752 O O . GLU A 1 115 ? 8.154 1.270 8.915 1.00 0.53 115 GLU A O 1
ATOM 1764 N N . ILE A 1 116 ? 7.565 2.191 6.975 1.00 0.51 116 ILE A N 1
ATOM 1765 C CA . ILE A 1 116 ? 8.751 3.091 6.977 1.00 0.55 116 ILE A CA 1
ATOM 1766 C C . ILE A 1 116 ? 8.232 4.511 7.093 1.00 0.57 116 ILE A C 1
ATOM 1767 O O . ILE A 1 116 ? 7.263 4.911 6.423 1.00 0.57 116 ILE A O 1
ATOM 1783 N N . ILE A 1 117 ? 8.891 5.238 7.938 1.00 0.60 117 ILE A N 1
ATOM 1784 C CA . ILE A 1 117 ? 8.545 6.620 8.275 1.00 0.67 117 ILE A CA 1
ATOM 1785 C C . ILE A 1 117 ? 9.635 7.591 7.833 1.00 0.72 117 ILE A C 1
ATOM 1786 O O . ILE A 1 117 ? 10.386 7.352 6.906 1.00 0.81 117 ILE A O 1
ATOM 1802 N N . ILE A 1 118 ? 9.704 8.688 8.541 1.00 0.80 118 ILE A N 1
ATOM 1803 C CA . ILE A 1 118 ? 10.670 9.732 8.290 1.00 0.89 118 ILE A CA 1
ATOM 1804 C C . ILE A 1 118 ? 11.633 9.839 9.500 1.00 1.10 118 ILE A C 1
ATOM 1805 O O . ILE A 1 118 ? 11.344 10.543 10.455 1.00 1.83 118 ILE A O 1
#

GO terms:
  GO:0051015 actin filament binding (F, IDA)
  GO:0005504 fatty acid binding (F, IDA)
  GO:0005829 cytosol (C, IDA)
  GO:0005886 plasma membrane (C, IDA)
  GO:0015629 actin cytoskeleton (C, IDA)
  GO:0030863 cortical cytoskeleton (C, IDA)
  GO:0008289 lipid binding (F, IDA)
  GO:0030041 actin filament polymerization (P, IDA)
  GO:0005886 plasma membrane (C, TAS)
  GO:0003785 actin monomer binding (F, TAS)
  GO:0045335 phagocytic vesicle (C, HDA)
  GO:0010447 response to acidic pH (P, IMP)
  GO:0006972 hyperosmotic response (P, IMP)

B-factor: mean 1.52, std 1.1, range [0.18, 6.53]

Secondary structure (DSSP, 8-state):
-EEEEEE-STT-EEEEETTEEEEE-S-S--S--EEEEEETTEE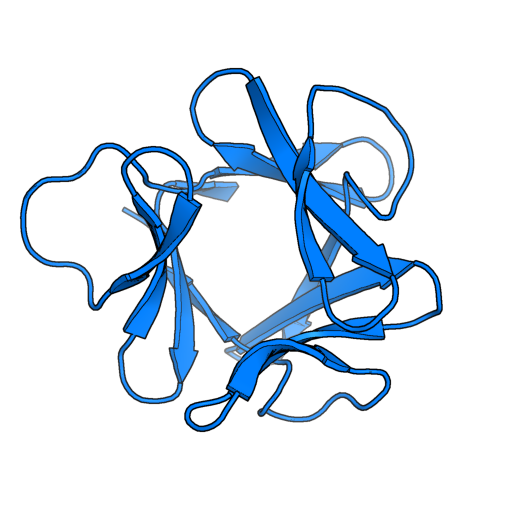EEEBTTTBEEEE-STT-EEEE-S-SSSSSSBEEEEETTEEEEE-GGG-EEEEETTTEEEEES--SSTT-BEEE--

Sequence (118 aa):
MGNRAFKSHHGHFLSAEGEAVKTHHGHHDHHTHFHVENHGGKVALKTHCGKYLSIGDHKQVYLSHHLHGDHSLFHLEHHGGKVSIKGHHHHYISADHHGHVSTKEHHDHDTTFEEIII

Organism: Dictyostelium discoideum (NCBI:txid44689)

CATH classification: 2.80.10.50

Solvent-accessible surface area: 7735 Å² total; per-residue (Å²): 188,7,50,80,7,17,66,16,107,126,22,56,25,4,16,12,77,71,162,41,35,109,51,78,126,26,133,131,99,106,141,34,52,16,49,13,78,101,71,85,70,84,26,0,7,59,26,129,112,21,89,24,15,1,12,24,117,166,169,114,51,110,54,34,109,140,65,167,35,45,62,14,9,0,78,23,97,130,79,98,57,95,2,2,4,44,3,94,138,121,34,43,4,2,18,55,157,173,30,135,18,22,28,96,113,133,91,77,101,75,1,5,6,56,71,43,82,158

InterPro domains:
  IPR008999 Actin-crosslinking [SSF50405] (2-116)
  IPR022768 Fascin-like domain [PF06268] (27-83)
  IPR052883 Hisactophilin [PTHR33351] (2-113)